Protein AF-A0A0N4YZG0-F1 (afdb_monomer)

Mean predicted aligned error: 9.72 Å

InterPro domains:
  IPR000668 Peptidase C1A, papain C-terminal [PF00112] (43-121)
  IPR038765 Papain-like cysteine peptidase superfamily [SSF54001] (41-121)

Organism: Nippostrongylus brasiliensis (NCBI:txid27835)

Secondary structure (DSSP, 8-state):
-EEESS-EEEE-STTS--EEEE--HHHHHHHH-SSPPPHHHHHHHHHHHHHHH-SEEEEEEEEHHHHT--SS-B--SS-TTGGGGEEEEEEEEEEEEEE-TTS-EEEEEE-SS-TTSSB--S-TTS--EEEE------------

Foldseek 3Di:
DAFELAWDWDQPDPVSPDTDTHGTPLRVCQVPDPHRDDPVRVVVVVQVCCVPPNKHKYKDFDFPVNQVAAEDEDDDPPPPPRVVRRPDMDMWTWGAWDADPVRQIWTKTFDDPACNGHPNDPPPPDRHIHIYRDDSPPVPPPPD

Solvent-accessible surface area (backbone atoms only — not comparable to full-atom values): 8579 Å² total; per-residue (Å²): 118,76,46,41,79,56,62,44,80,41,61,74,41,99,83,55,79,48,64,44,78,45,62,16,71,65,52,46,49,36,71,72,39,97,71,56,74,50,71,64,56,53,50,50,52,53,52,48,47,38,72,75,73,40,71,39,42,34,35,44,76,37,33,66,70,57,77,71,48,50,65,71,73,44,65,79,74,66,70,71,70,47,81,80,44,47,74,49,77,46,75,33,42,35,67,50,67,54,64,47,97,88,66,49,62,33,37,32,28,41,50,86,79,46,52,90,36,34,40,46,61,97,54,97,84,48,72,5,32,39,42,37,39,72,74,77,69,74,70,76,81,78,76,124

Radius of gyration: 16.19 Å; Cα contacts (8 Å, |Δi|>4): 225; chains: 1; bounding box: 34×52×43 Å

Nearest PDB structures (foldseek):
  3bpf-assembly1_A  TM=7.260E-01  e=2.723E-06  Plasmodium falciparum
  6ycf-assembly1_A  TM=8.389E-01  e=1.649E-04  Ananas comosus
  5ef4-assembly1_A  TM=7.277E-01  e=2.390E-03  Ambrosia artemisiifolia
  6wvz-assembly1_M  TM=2.719E-01  e=7.739E+00  Homo sapiens

pLDDT: mean 72.98, std 16.75, range [24.91, 92.0]

Sequence (144 aa):
MAYSMYPRSMSVSSDGTVRAQVPTIIGHLNKTASTPMDLTQIRNVIKKELSLFGPTTMAFPVSEEFLHYSSGVFRPYPQDNFEKRIVYWHVVRLIGWGQSEDGSHYWTAINSFGEHWGDSGEHQNCLGYLLVILFLTQKRAELK

Structure (mmCIF, N/CA/C/O backbone):
data_AF-A0A0N4YZG0-F1
#
_entry.id   AF-A0A0N4YZG0-F1
#
loop_
_atom_site.group_PDB
_atom_site.id
_atom_site.type_symbol
_atom_site.label_atom_id
_atom_site.label_alt_id
_atom_site.label_comp_id
_atom_site.label_asym_id
_atom_site.label_entity_id
_atom_site.label_seq_id
_atom_site.pdbx_PDB_ins_code
_atom_site.Cartn_x
_atom_site.Cartn_y
_atom_site.Cartn_z
_atom_site.occupancy
_atom_site.B_iso_or_equiv
_atom_site.auth_seq_id
_atom_site.auth_comp_id
_atom_site.auth_asym_id
_atom_site.auth_atom_id
_atom_site.pdbx_PDB_model_num
ATOM 1 N N . MET A 1 1 ? -16.724 0.148 -3.751 1.00 51.25 1 MET A N 1
ATOM 2 C CA . MET A 1 1 ? -16.021 1.360 -4.251 1.00 51.25 1 MET A CA 1
ATOM 3 C C . MET A 1 1 ? -14.542 1.033 -4.445 1.00 51.25 1 MET A C 1
ATOM 5 O O . MET A 1 1 ? -14.088 0.075 -3.841 1.00 51.25 1 MET A O 1
ATOM 9 N N . ALA A 1 2 ? -13.792 1.761 -5.279 1.00 55.06 2 ALA A N 1
ATOM 10 C CA . ALA A 1 2 ? -12.344 1.552 -5.412 1.00 55.06 2 ALA A CA 1
ATOM 11 C C . ALA A 1 2 ? -11.585 2.602 -4.590 1.00 55.06 2 ALA A C 1
ATOM 13 O O . ALA A 1 2 ? -11.727 3.802 -4.830 1.00 55.06 2 ALA A O 1
ATOM 14 N N . TYR A 1 3 ? -10.782 2.158 -3.625 1.00 66.25 3 TYR A N 1
ATOM 15 C CA . TYR A 1 3 ? -9.966 3.043 -2.800 1.00 66.25 3 TYR A CA 1
ATOM 16 C C . TYR A 1 3 ? -8.574 3.165 -3.415 1.00 66.25 3 TYR A C 1
ATOM 18 O O . TYR A 1 3 ? -7.804 2.211 -3.437 1.00 66.25 3 TYR A O 1
ATOM 26 N N . SER A 1 4 ? -8.230 4.353 -3.909 1.00 61.69 4 SER A N 1
ATOM 27 C CA . SER A 1 4 ? -6.823 4.700 -4.127 1.00 61.69 4 SER A CA 1
ATOM 28 C C . SER A 1 4 ? -6.264 5.208 -2.808 1.00 61.69 4 SER A C 1
ATOM 30 O O . SER A 1 4 ? -6.904 6.039 -2.167 1.00 61.69 4 SER A O 1
ATOM 32 N N . MET A 1 5 ? -5.104 4.722 -2.377 1.00 63.25 5 MET A N 1
ATOM 33 C CA . MET A 1 5 ? -4.491 5.202 -1.127 1.00 63.25 5 MET A CA 1
ATOM 34 C C . MET A 1 5 ? -3.605 6.422 -1.319 1.00 63.25 5 MET A C 1
ATOM 36 O O . MET A 1 5 ? -3.428 7.201 -0.389 1.00 63.25 5 MET A O 1
ATOM 40 N N . TYR A 1 6 ? -3.122 6.624 -2.541 1.00 62.06 6 TYR A N 1
ATOM 41 C CA . TYR A 1 6 ? -2.316 7.774 -2.916 1.00 62.06 6 TYR A CA 1
ATOM 42 C C . TYR A 1 6 ? -2.988 8.523 -4.080 1.00 62.06 6 TYR A C 1
ATOM 44 O O . TYR A 1 6 ? -3.676 7.893 -4.899 1.00 62.06 6 TYR A O 1
ATOM 52 N N . PRO A 1 7 ? -2.851 9.859 -4.152 1.00 61.56 7 PRO A N 1
ATOM 53 C CA . PRO A 1 7 ? -3.296 10.623 -5.310 1.00 61.56 7 PRO A CA 1
ATOM 54 C C . PRO A 1 7 ? -2.516 10.191 -6.557 1.00 61.56 7 PRO A C 1
ATOM 56 O O . PRO A 1 7 ? -1.335 9.851 -6.480 1.00 61.56 7 PRO A O 1
ATOM 59 N N . ARG A 1 8 ? -3.189 10.170 -7.710 1.00 63.81 8 ARG A N 1
ATOM 60 C CA . ARG A 1 8 ? -2.587 9.759 -8.985 1.00 63.81 8 ARG A CA 1
ATOM 61 C C . ARG A 1 8 ? -2.307 10.974 -9.852 1.00 63.81 8 ARG A C 1
ATOM 63 O O . ARG A 1 8 ? -3.194 11.788 -10.069 1.00 63.81 8 ARG A O 1
ATOM 70 N N . SER A 1 9 ? -1.105 11.052 -10.412 1.00 67.00 9 SER A N 1
ATOM 71 C CA . SER A 1 9 ? -0.778 12.042 -11.440 1.00 67.00 9 SER A CA 1
ATOM 72 C C . SER A 1 9 ? -1.239 11.538 -12.807 1.00 67.00 9 SER A C 1
ATOM 74 O O . SER A 1 9 ? -0.671 10.580 -13.337 1.00 67.00 9 SER A O 1
ATOM 76 N N . MET A 1 10 ? -2.270 12.164 -13.373 1.00 59.91 10 MET A N 1
ATOM 77 C CA . MET A 1 10 ? -2.801 11.833 -14.698 1.00 59.91 10 MET A CA 1
ATOM 78 C C . MET A 1 10 ? -2.515 12.959 -15.685 1.00 59.91 10 MET A C 1
ATOM 80 O O . MET A 1 10 ? -2.719 14.128 -15.364 1.00 59.91 10 MET A O 1
ATOM 84 N N . SER A 1 11 ? -2.062 12.609 -16.888 1.00 70.44 11 SER A N 1
ATOM 85 C CA . SER A 1 11 ? -1.951 13.568 -17.987 1.00 70.44 11 SER A CA 1
ATOM 86 C C . SER A 1 11 ? -3.346 14.019 -18.423 1.00 70.44 11 SER A C 1
ATOM 88 O O . SER A 1 11 ? -4.217 13.189 -18.670 1.00 70.44 11 SER A O 1
ATOM 90 N N . VAL A 1 12 ? -3.561 15.332 -18.472 1.00 71.69 12 VAL A N 1
ATOM 91 C CA . VAL A 1 12 ? -4.840 15.971 -18.832 1.00 71.69 12 VAL A CA 1
ATOM 92 C C . VAL A 1 12 ? -4.804 16.504 -20.260 1.00 71.69 12 VAL A C 1
ATOM 94 O O . VAL A 1 12 ? -5.840 16.617 -20.907 1.00 71.69 12 VAL A O 1
ATOM 97 N N . SER A 1 13 ? -3.614 16.817 -20.764 1.00 71.81 13 SER A N 1
ATOM 98 C CA . SER A 1 13 ? -3.415 17.273 -22.131 1.00 71.81 13 SER A CA 1
ATOM 99 C C . SER A 1 13 ? -3.096 16.104 -23.068 1.00 71.81 13 SER A C 1
ATOM 101 O O . SER A 1 13 ? -2.480 15.111 -22.674 1.00 71.81 13 SER A O 1
ATOM 103 N N . SER A 1 14 ? -3.516 16.226 -24.329 1.00 70.00 14 SER A N 1
ATOM 104 C CA . SER A 1 14 ? -3.313 15.213 -25.376 1.00 70.00 14 SER A CA 1
ATOM 105 C C . SER A 1 14 ? -1.839 14.962 -25.715 1.00 70.00 14 SER A C 1
ATOM 107 O O . SER A 1 14 ? -1.505 13.911 -26.248 1.00 70.00 14 SER A O 1
ATOM 109 N N . ASP A 1 15 ? -0.962 15.914 -25.400 1.00 77.12 15 ASP A N 1
ATOM 110 C CA . ASP A 1 15 ? 0.497 15.840 -25.546 1.00 77.12 15 ASP A CA 1
ATOM 111 C C . ASP A 1 15 ? 1.205 15.285 -24.290 1.00 77.12 15 ASP A C 1
ATOM 113 O O . ASP A 1 15 ? 2.424 15.130 -24.277 1.00 77.12 15 ASP A O 1
ATOM 117 N N . GLY A 1 16 ? 0.464 14.986 -23.216 1.00 65.69 16 GLY A N 1
ATOM 118 C CA . GLY A 1 16 ? 0.996 14.389 -21.991 1.00 65.69 16 GLY A CA 1
ATOM 119 C C . GLY A 1 16 ? 1.739 15.344 -21.048 1.00 65.69 16 GLY A C 1
ATOM 120 O O . GLY A 1 16 ? 2.138 14.907 -19.964 1.00 65.69 16 GLY A O 1
ATOM 121 N N . THR A 1 17 ? 1.908 16.616 -21.424 1.00 69.81 17 THR A N 1
ATOM 122 C CA . THR A 1 17 ? 2.751 17.599 -20.718 1.00 69.81 17 THR A CA 1
ATOM 123 C C . THR A 1 17 ? 2.104 18.146 -19.446 1.00 69.81 17 THR A C 1
ATOM 125 O O . THR A 1 17 ? 2.778 18.324 -18.430 1.00 69.81 17 THR A O 1
ATOM 128 N N . VAL A 1 18 ? 0.788 18.359 -19.457 1.00 66.38 18 VAL A N 1
ATOM 129 C CA . VAL A 1 18 ? 0.033 18.836 -18.298 1.00 66.38 18 VAL A CA 1
ATOM 130 C C . VAL A 1 18 ? -0.445 17.637 -17.497 1.00 66.38 18 VAL A C 1
ATOM 132 O O . VAL A 1 18 ? -1.260 16.847 -17.974 1.00 66.38 18 VAL A O 1
ATOM 135 N N . ARG A 1 19 ? 0.029 17.509 -16.254 1.00 67.50 19 ARG A N 1
ATOM 136 C CA . ARG A 1 19 ? -0.391 16.447 -15.332 1.00 67.50 19 ARG A CA 1
ATOM 137 C C . ARG A 1 19 ? -1.168 17.038 -14.161 1.00 67.50 19 ARG A C 1
ATOM 139 O O . ARG A 1 19 ? -0.677 17.939 -13.487 1.00 67.50 19 ARG A O 1
ATOM 146 N N . ALA A 1 20 ? -2.362 16.517 -13.902 1.00 65.62 20 ALA A N 1
ATOM 147 C CA . ALA A 1 20 ? -3.161 16.874 -12.737 1.00 65.62 20 ALA A CA 1
ATOM 148 C C . ALA A 1 20 ? -3.101 15.775 -11.678 1.00 65.62 20 ALA A C 1
ATOM 150 O O . ALA A 1 20 ? -3.073 14.581 -11.981 1.00 65.62 20 ALA A O 1
ATOM 151 N N . GLN A 1 21 ? -3.124 16.201 -10.418 1.00 64.69 21 GLN A N 1
ATOM 152 C CA . GLN A 1 21 ? -3.278 15.304 -9.283 1.00 64.69 21 GLN A CA 1
ATOM 153 C C . GLN A 1 21 ? -4.753 14.944 -9.131 1.00 64.69 21 GLN A C 1
ATOM 155 O O . GLN A 1 21 ? -5.578 15.787 -8.783 1.00 64.69 21 GLN A O 1
ATOM 160 N N . VAL A 1 22 ? -5.078 13.682 -9.380 1.00 58.28 22 VAL A N 1
ATOM 161 C CA . VAL A 1 22 ? -6.385 13.102 -9.100 1.00 58.28 22 VAL A CA 1
ATOM 162 C C . VAL A 1 22 ? -6.377 12.640 -7.641 1.00 58.28 22 VAL A C 1
ATOM 164 O O . VAL A 1 22 ? -5.668 11.680 -7.314 1.00 58.28 22 VAL A O 1
ATOM 167 N N . PRO A 1 23 ? -7.110 13.324 -6.742 1.00 59.19 23 PRO A N 1
ATOM 168 C CA . PRO A 1 23 ? -7.124 12.977 -5.331 1.00 59.19 23 PRO A CA 1
ATOM 169 C C . PRO A 1 23 ? -7.799 11.622 -5.113 1.00 59.19 23 PRO A C 1
ATOM 171 O O . PRO A 1 23 ? -8.663 11.192 -5.877 1.00 59.19 23 PRO A O 1
ATOM 174 N N . THR A 1 24 ? -7.425 10.950 -4.028 1.00 73.94 24 THR A N 1
ATOM 175 C CA . THR A 1 24 ? -8.177 9.793 -3.534 1.00 73.94 24 THR A CA 1
ATOM 176 C C . THR A 1 24 ? -9.551 10.246 -3.036 1.00 73.94 24 THR A C 1
ATOM 178 O O . THR A 1 24 ? -9.721 11.423 -2.729 1.00 73.94 24 THR A O 1
ATOM 181 N N . ILE A 1 25 ? -10.532 9.342 -2.903 1.00 73.12 25 ILE A N 1
ATOM 182 C CA . ILE A 1 25 ? -11.841 9.690 -2.305 1.00 73.12 25 ILE A CA 1
ATOM 183 C C . ILE A 1 25 ? -11.626 10.354 -0.938 1.00 73.12 25 ILE A C 1
ATOM 185 O O . ILE A 1 25 ? -12.151 11.428 -0.673 1.00 73.12 25 ILE A O 1
ATOM 189 N N . ILE A 1 26 ? -10.762 9.762 -0.113 1.00 76.19 26 ILE A N 1
ATOM 190 C CA . ILE A 1 26 ? -10.374 10.308 1.189 1.00 76.19 26 ILE A CA 1
ATOM 191 C C . ILE A 1 26 ? -9.662 11.661 1.055 1.00 76.19 26 ILE A C 1
ATOM 193 O O . ILE A 1 26 ? -9.951 12.577 1.814 1.00 76.19 26 ILE A O 1
ATOM 197 N N . GLY A 1 27 ? -8.762 11.819 0.085 1.00 74.69 27 GLY A N 1
ATOM 198 C CA . GLY A 1 27 ? -8.048 13.070 -0.161 1.00 74.69 27 GLY A CA 1
ATOM 199 C C . GLY A 1 27 ? -8.973 14.194 -0.623 1.00 74.69 27 GLY A C 1
ATOM 200 O O . GLY A 1 27 ? -8.805 15.336 -0.207 1.00 74.69 27 GLY A O 1
ATOM 201 N N . HIS A 1 28 ? -9.978 13.874 -1.438 1.00 76.50 28 HIS A N 1
ATOM 202 C CA . HIS A 1 28 ? -11.020 14.814 -1.830 1.00 76.50 28 HIS A CA 1
ATOM 203 C C . HIS A 1 28 ? -11.861 15.218 -0.618 1.00 76.50 28 HIS A C 1
ATOM 205 O O . HIS A 1 28 ? -11.967 16.410 -0.342 1.00 76.50 28 HIS A O 1
ATOM 211 N N . LEU A 1 29 ? -12.357 14.240 0.152 1.00 78.56 29 LEU A N 1
ATOM 212 C CA . LEU A 1 29 ? -13.136 14.483 1.369 1.00 78.56 29 LEU A CA 1
ATOM 213 C C . LEU A 1 29 ? -12.363 15.342 2.376 1.00 78.56 29 LEU A C 1
ATOM 215 O O . LEU A 1 29 ? -12.905 16.318 2.882 1.00 78.56 29 LEU A O 1
ATOM 219 N N . ASN A 1 30 ? -11.085 15.042 2.610 1.00 82.12 30 ASN A N 1
ATOM 220 C CA . ASN A 1 30 ? -10.236 15.823 3.509 1.00 82.12 30 ASN A CA 1
ATOM 221 C C . ASN A 1 30 ? -9.976 17.244 2.998 1.00 82.12 30 ASN A C 1
ATOM 223 O O . ASN A 1 30 ? -9.843 18.151 3.811 1.00 82.12 30 ASN A O 1
ATOM 227 N N . LYS A 1 31 ? -9.905 17.457 1.677 1.00 81.62 31 LYS A N 1
ATOM 228 C CA . LYS A 1 31 ? -9.713 18.792 1.091 1.00 81.62 31 LYS A CA 1
ATOM 229 C C . LYS A 1 31 ? -10.965 19.664 1.215 1.00 81.62 31 LYS A C 1
ATOM 231 O O . LYS A 1 31 ? -10.842 20.879 1.330 1.00 81.62 31 LYS A O 1
ATOM 236 N N . THR A 1 32 ? -12.150 19.062 1.142 1.00 82.94 32 THR A N 1
ATOM 237 C CA . THR A 1 32 ? -13.433 19.781 1.176 1.00 82.94 32 THR A CA 1
ATOM 238 C C . THR A 1 32 ? -14.050 19.869 2.573 1.00 82.94 32 THR A C 1
ATOM 240 O O . THR A 1 32 ? -14.982 20.642 2.770 1.00 82.94 32 THR A O 1
ATOM 243 N N . ALA A 1 33 ? -13.576 19.074 3.535 1.00 82.75 33 ALA A N 1
ATOM 244 C CA . ALA A 1 33 ? -14.089 19.065 4.900 1.00 82.75 33 ALA A CA 1
ATOM 245 C C . ALA A 1 33 ? -13.534 20.230 5.734 1.00 82.75 33 ALA A C 1
ATOM 247 O O . ALA A 1 33 ? -12.358 20.573 5.645 1.00 82.75 33 ALA A O 1
ATOM 248 N N . SER A 1 34 ? -14.371 20.788 6.614 1.00 84.50 34 SER A N 1
ATOM 249 C CA . SER A 1 34 ? -13.949 21.762 7.633 1.00 84.50 34 SER A CA 1
ATOM 250 C C . SER A 1 34 ? -12.971 21.153 8.643 1.00 84.50 34 SER A C 1
ATOM 252 O O . SER A 1 34 ? -12.076 21.832 9.139 1.00 84.50 34 SER A O 1
ATOM 254 N N . THR A 1 35 ? -13.129 19.857 8.918 1.00 85.88 35 THR A N 1
ATOM 255 C CA . THR A 1 35 ? -12.258 19.046 9.772 1.00 85.88 35 THR A CA 1
ATOM 256 C C . THR A 1 35 ? -11.774 17.820 8.987 1.00 85.88 35 THR A C 1
ATOM 258 O O . THR A 1 35 ? -12.551 16.876 8.810 1.00 85.88 35 THR A O 1
ATOM 261 N N . PRO A 1 36 ? -10.522 17.816 8.493 1.00 84.44 36 PRO A N 1
ATOM 262 C CA . PRO A 1 36 ? -9.944 16.664 7.803 1.00 84.44 36 PRO A CA 1
ATOM 263 C C . PRO A 1 36 ? -9.862 15.432 8.710 1.00 84.44 36 PRO A C 1
ATOM 265 O O . PRO A 1 36 ? -9.574 15.551 9.900 1.00 84.44 36 PRO A O 1
ATOM 268 N N . MET A 1 37 ? -10.073 14.244 8.139 1.00 80.50 37 MET A N 1
ATOM 269 C CA . MET A 1 37 ? -9.927 12.984 8.862 1.00 80.50 37 MET A CA 1
ATOM 270 C C . MET A 1 37 ? -8.459 12.668 9.139 1.00 80.50 37 MET A C 1
ATOM 272 O O . MET A 1 37 ? -7.612 12.789 8.246 1.00 80.50 37 MET A O 1
ATOM 276 N N . ASP A 1 38 ? -8.181 12.182 10.346 1.00 83.50 38 ASP A N 1
ATOM 277 C CA . ASP A 1 38 ? -6.878 11.629 10.702 1.00 83.50 38 ASP A CA 1
ATOM 278 C C . ASP A 1 38 ? -6.683 10.199 10.152 1.00 83.50 38 ASP A C 1
ATOM 280 O O . ASP A 1 38 ? -7.599 9.552 9.634 1.00 83.50 38 ASP A 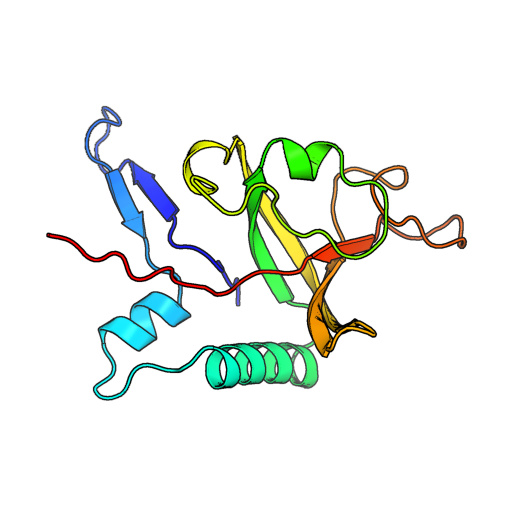O 1
ATOM 284 N N . LEU A 1 39 ? -5.462 9.671 10.274 1.00 78.06 39 LEU A N 1
ATOM 285 C CA . LEU A 1 39 ? -5.126 8.338 9.760 1.00 78.06 39 LEU A CA 1
ATOM 286 C C . LEU A 1 39 ? -5.899 7.210 10.449 1.00 78.06 39 LEU A C 1
ATOM 288 O O . LEU A 1 39 ? -6.147 6.169 9.840 1.00 78.06 39 LEU A O 1
ATOM 292 N N . THR A 1 40 ? -6.269 7.393 11.712 1.00 82.75 40 THR A N 1
ATOM 293 C CA . THR A 1 40 ? -7.017 6.410 12.496 1.00 82.75 40 THR A CA 1
ATOM 294 C C . THR A 1 40 ? -8.471 6.361 12.042 1.00 82.75 40 THR A C 1
ATOM 296 O O . THR A 1 40 ? -9.009 5.277 11.825 1.00 82.75 40 THR A O 1
ATOM 299 N N . GLN A 1 41 ? -9.084 7.518 11.815 1.00 84.88 41 GLN A N 1
ATOM 300 C CA . GLN A 1 41 ? -10.424 7.671 11.267 1.00 84.88 41 GLN A CA 1
ATOM 301 C C . GLN A 1 41 ? -10.501 7.094 9.855 1.00 84.88 41 GLN A C 1
ATOM 303 O O . GLN A 1 41 ? -11.369 6.265 9.589 1.00 84.88 41 GLN A O 1
ATOM 308 N N . ILE A 1 42 ? -9.546 7.431 8.981 1.00 83.50 42 ILE A N 1
ATOM 309 C CA . ILE A 1 42 ? -9.467 6.876 7.620 1.00 83.50 42 ILE A CA 1
ATOM 310 C C . ILE A 1 42 ? -9.366 5.350 7.667 1.00 83.50 42 ILE A C 1
ATOM 312 O O . ILE A 1 42 ? -10.109 4.646 6.980 1.00 83.50 42 ILE A O 1
ATOM 316 N N . ARG A 1 43 ? -8.479 4.819 8.516 1.00 84.06 43 ARG A N 1
ATOM 317 C CA . ARG A 1 43 ? -8.328 3.374 8.698 1.00 84.06 43 ARG A CA 1
ATOM 318 C C . ARG A 1 43 ? -9.640 2.739 9.156 1.00 84.06 43 ARG A C 1
ATOM 320 O O . ARG A 1 43 ? -10.031 1.714 8.610 1.00 84.06 43 ARG A O 1
ATOM 327 N N . ASN A 1 44 ? -10.331 3.343 10.118 1.00 86.62 44 ASN A N 1
ATOM 328 C CA . ASN A 1 44 ? -11.600 2.831 10.632 1.00 86.62 44 ASN A CA 1
ATOM 329 C C . ASN A 1 44 ? -12.707 2.837 9.573 1.00 86.62 44 ASN A C 1
ATOM 331 O O . ASN A 1 44 ? -13.494 1.894 9.532 1.00 86.62 44 ASN A O 1
ATOM 335 N N . VAL A 1 45 ? -12.741 3.835 8.686 1.00 86.75 45 VAL A N 1
ATOM 336 C CA . VAL A 1 45 ? -13.670 3.858 7.545 1.00 86.75 45 VAL A CA 1
ATOM 337 C C . VAL A 1 45 ? -13.422 2.666 6.620 1.00 86.75 45 VAL A C 1
ATOM 339 O O . VAL A 1 45 ? -14.365 1.951 6.292 1.00 86.75 45 VAL A O 1
ATOM 342 N N . ILE A 1 46 ? -12.165 2.394 6.256 1.00 85.38 46 ILE A N 1
ATOM 343 C CA . ILE A 1 46 ? -11.821 1.268 5.370 1.00 85.38 46 ILE A CA 1
ATOM 344 C C . ILE A 1 46 ? -12.107 -0.080 6.051 1.00 85.38 46 ILE A C 1
ATOM 346 O O . ILE A 1 46 ? -12.671 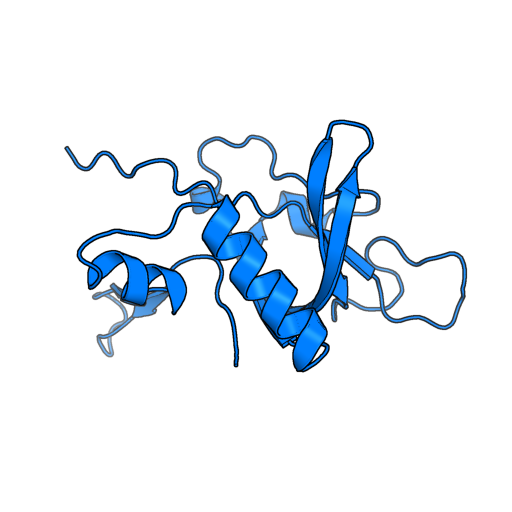-0.978 5.430 1.00 85.38 46 ILE A O 1
ATOM 350 N N . LYS A 1 47 ? -11.779 -0.222 7.344 1.00 87.94 47 LYS A N 1
ATOM 351 C CA . LYS A 1 47 ? -12.123 -1.421 8.130 1.00 87.94 47 LYS A CA 1
ATOM 352 C C . LYS A 1 47 ? -13.632 -1.662 8.147 1.00 87.94 47 LYS A C 1
ATOM 354 O O . LYS A 1 47 ? -14.075 -2.784 7.940 1.00 87.94 47 LYS A O 1
ATOM 359 N N . LYS A 1 48 ? -14.420 -0.603 8.359 1.00 89.19 48 LYS A N 1
ATOM 360 C CA . LYS A 1 48 ? -15.883 -0.677 8.380 1.00 89.19 48 LYS A CA 1
ATOM 361 C C . LYS A 1 48 ? -16.454 -1.077 7.019 1.00 89.19 48 LYS A C 1
ATOM 363 O O . LYS A 1 48 ? -17.356 -1.905 6.985 1.00 89.19 48 LYS A O 1
ATOM 368 N N . GLU A 1 49 ? -15.919 -0.540 5.923 1.00 88.06 49 GLU A N 1
ATOM 369 C CA . GLU A 1 49 ? -16.303 -0.951 4.565 1.00 88.06 49 GLU A CA 1
ATOM 370 C C . GLU A 1 49 ? -16.075 -2.454 4.365 1.00 88.06 49 GLU A C 1
ATOM 372 O O . GLU A 1 49 ? -16.995 -3.169 3.976 1.00 88.06 49 GLU A O 1
ATOM 377 N N . LEU A 1 50 ? -14.880 -2.947 4.702 1.00 89.00 50 LEU A N 1
ATOM 378 C CA . LEU A 1 50 ? -14.554 -4.369 4.592 1.00 89.00 50 LEU A CA 1
ATOM 379 C C . LEU A 1 50 ? -15.457 -5.246 5.473 1.00 89.00 50 LEU A C 1
ATOM 381 O O . LEU A 1 50 ? -15.900 -6.300 5.027 1.00 89.00 50 LEU A O 1
ATOM 385 N N . SER A 1 51 ? -15.756 -4.817 6.705 1.00 89.62 51 SER A N 1
ATOM 386 C CA . SER A 1 51 ? -16.659 -5.542 7.611 1.00 89.62 51 SER A CA 1
ATOM 387 C C . SER A 1 51 ? -18.094 -5.626 7.095 1.00 89.62 51 SER A C 1
ATOM 389 O O . SER A 1 51 ? -18.755 -6.634 7.323 1.00 89.62 51 SER A O 1
ATOM 391 N N . LEU A 1 52 ? -18.599 -4.559 6.472 1.00 91.56 52 LEU A N 1
ATOM 392 C CA . LEU A 1 52 ? -20.009 -4.458 6.084 1.00 91.56 52 LEU A CA 1
ATOM 393 C C . LEU A 1 52 ? -20.279 -4.984 4.675 1.00 91.56 52 LEU A C 1
ATOM 395 O O . LEU A 1 52 ? -21.332 -5.569 4.438 1.00 91.56 52 LEU A O 1
ATOM 399 N N . PHE A 1 53 ? -19.347 -4.769 3.748 1.00 92.00 53 PHE A N 1
ATOM 400 C CA . PHE A 1 53 ? -19.543 -5.037 2.321 1.00 92.00 53 PHE A CA 1
ATOM 401 C C . PHE A 1 53 ? -18.579 -6.088 1.763 1.00 92.00 53 PHE A C 1
ATOM 403 O O . PHE A 1 53 ? -18.719 -6.497 0.611 1.00 92.00 53 PHE A O 1
ATOM 410 N N . GLY A 1 54 ? -17.634 -6.567 2.576 1.00 89.81 54 GLY A N 1
ATOM 411 C CA . GLY A 1 54 ? -16.673 -7.591 2.188 1.00 89.81 54 GLY A CA 1
ATOM 412 C C . GLY A 1 54 ? -15.476 -7.041 1.401 1.00 89.81 54 GLY A C 1
ATOM 413 O O . GLY A 1 54 ? -15.186 -5.842 1.450 1.00 89.81 54 GLY A O 1
ATOM 414 N N . PRO A 1 55 ? -14.737 -7.920 0.694 1.00 89.12 55 PRO A N 1
ATOM 415 C CA . PRO A 1 55 ? -13.532 -7.546 -0.035 1.00 89.12 55 PRO A CA 1
ATOM 416 C C . PRO A 1 55 ? -13.741 -6.382 -1.004 1.00 89.12 55 PRO A C 1
ATOM 418 O O . PRO A 1 55 ? -14.687 -6.374 -1.791 1.00 89.12 55 PRO A O 1
ATOM 421 N N . THR A 1 56 ? -12.812 -5.428 -1.000 1.00 87.19 56 THR A N 1
ATOM 422 C CA . THR A 1 56 ? -12.906 -4.208 -1.812 1.00 87.19 56 THR A CA 1
ATOM 423 C C . THR A 1 56 ? -11.678 -4.010 -2.694 1.00 87.19 56 THR A C 1
ATOM 425 O O . THR A 1 56 ? -10.651 -4.666 -2.534 1.00 87.19 56 THR A O 1
ATOM 428 N N . THR A 1 57 ? -11.782 -3.118 -3.674 1.00 84.44 57 THR A N 1
ATOM 429 C CA . THR A 1 57 ? -10.680 -2.830 -4.601 1.00 84.44 57 THR A CA 1
ATOM 430 C C . THR A 1 57 ? -9.769 -1.759 -4.020 1.00 84.44 57 THR A C 1
ATOM 432 O O . THR A 1 57 ? -10.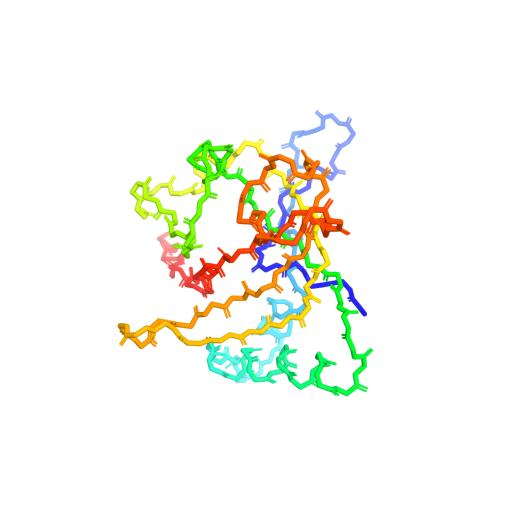245 -0.701 -3.599 1.00 84.44 57 THR A O 1
ATOM 435 N N . MET A 1 58 ? -8.460 -2.005 -4.047 1.00 82.62 58 MET A N 1
ATOM 436 C CA . MET A 1 58 ? -7.453 -1.091 -3.524 1.00 82.62 58 MET A CA 1
ATOM 437 C C . MET A 1 58 ? -6.348 -0.844 -4.550 1.00 82.62 58 MET A C 1
ATOM 439 O O . MET A 1 58 ? -5.754 -1.790 -5.057 1.00 82.62 58 MET A O 1
ATOM 443 N N . ALA A 1 59 ? -6.057 0.426 -4.833 1.00 82.62 59 ALA A N 1
ATOM 444 C CA . ALA A 1 59 ? -4.952 0.837 -5.693 1.00 82.62 59 ALA A CA 1
ATOM 445 C C . ALA A 1 59 ? -3.798 1.419 -4.866 1.00 82.62 59 ALA A C 1
ATOM 447 O O . ALA A 1 59 ? -4.017 2.267 -3.990 1.00 82.62 59 ALA A O 1
ATOM 448 N N . PHE A 1 60 ? -2.572 0.992 -5.167 1.00 80.38 60 PHE A N 1
ATOM 449 C CA . PHE A 1 60 ? -1.361 1.449 -4.490 1.00 80.38 60 PHE A CA 1
ATOM 450 C C . PHE A 1 60 ? -0.166 1.567 -5.447 1.00 80.38 60 PHE A C 1
ATOM 452 O O . PHE A 1 60 ? -0.132 0.897 -6.482 1.00 80.38 60 PHE A O 1
ATOM 459 N N . PRO A 1 61 ? 0.804 2.438 -5.131 1.00 83.00 61 PRO A N 1
ATOM 460 C CA . PRO A 1 61 ? 2.037 2.539 -5.891 1.00 83.00 61 PRO A CA 1
ATOM 461 C C . PRO A 1 61 ? 2.966 1.360 -5.586 1.00 83.00 61 PRO A C 1
ATOM 463 O O . PRO A 1 61 ? 3.263 1.076 -4.426 1.00 83.00 61 PRO A O 1
ATOM 466 N N . VAL A 1 62 ? 3.446 0.704 -6.637 1.00 84.75 62 VAL A N 1
ATOM 467 C CA . VAL A 1 62 ? 4.448 -0.361 -6.571 1.00 84.75 62 VAL A CA 1
ATOM 468 C C . VAL A 1 62 ? 5.828 0.257 -6.736 1.00 84.75 62 VAL A C 1
ATOM 470 O O . VAL A 1 62 ? 6.101 0.897 -7.752 1.00 84.75 62 VAL A O 1
ATOM 473 N N . SER A 1 63 ? 6.690 0.068 -5.740 1.00 87.50 63 SER A N 1
ATOM 474 C CA . SER A 1 63 ? 8.105 0.429 -5.816 1.00 87.50 63 SER A CA 1
ATOM 475 C C . SER A 1 63 ? 8.975 -0.748 -6.258 1.00 87.50 63 SER A C 1
ATOM 477 O O . SER A 1 63 ? 8.526 -1.893 -6.286 1.00 87.50 63 SER A O 1
ATOM 479 N N . GLU A 1 64 ? 10.227 -0.480 -6.619 1.00 87.88 64 GLU A N 1
ATOM 480 C CA . GLU A 1 64 ? 11.172 -1.525 -7.029 1.00 87.88 64 GLU A CA 1
ATOM 481 C C . GLU A 1 64 ? 11.392 -2.563 -5.919 1.00 87.88 64 GLU A C 1
ATOM 483 O O . GLU A 1 64 ? 11.362 -3.769 -6.169 1.00 87.88 64 GLU A O 1
ATOM 488 N N . GLU A 1 65 ? 11.511 -2.120 -4.667 1.00 85.56 65 GLU A N 1
ATOM 489 C CA . GLU A 1 65 ? 11.642 -3.016 -3.517 1.00 85.56 65 GLU A CA 1
ATOM 490 C C . GLU A 1 65 ? 10.400 -3.900 -3.299 1.00 85.56 65 GLU A C 1
ATOM 492 O O . GLU A 1 65 ? 10.512 -5.009 -2.782 1.00 85.56 65 GLU A O 1
ATOM 497 N N . PHE A 1 66 ? 9.218 -3.454 -3.735 1.00 85.69 66 PHE A N 1
ATOM 498 C CA . PHE A 1 66 ? 7.990 -4.239 -3.637 1.00 85.69 66 PHE A CA 1
ATOM 499 C C . PHE A 1 66 ? 7.984 -5.428 -4.599 1.00 85.69 66 PHE A C 1
ATOM 501 O O . PHE A 1 66 ? 7.458 -6.483 -4.261 1.00 85.69 66 PHE A O 1
ATOM 508 N N . LEU A 1 67 ? 8.586 -5.295 -5.784 1.00 85.25 67 LEU A N 1
ATOM 509 C CA . LEU A 1 67 ? 8.661 -6.395 -6.755 1.00 85.25 67 LEU A CA 1
ATOM 510 C C . LEU A 1 67 ? 9.431 -7.603 -6.206 1.00 85.25 67 LEU A C 1
ATOM 512 O O . LEU A 1 67 ? 9.142 -8.736 -6.583 1.00 85.25 67 LEU A O 1
ATOM 516 N N . HIS A 1 68 ? 10.358 -7.345 -5.284 1.00 85.31 68 HIS A N 1
ATOM 517 C CA . HIS A 1 68 ? 11.197 -8.334 -4.616 1.00 85.31 68 HIS A CA 1
ATOM 518 C C . HIS A 1 68 ? 10.606 -8.831 -3.286 1.00 85.31 68 HIS A C 1
ATOM 520 O O . HIS A 1 68 ? 11.275 -9.557 -2.552 1.00 85.31 68 HIS A O 1
ATOM 526 N N . TYR A 1 69 ? 9.375 -8.435 -2.943 1.00 83.25 69 TYR A N 1
ATOM 527 C CA . TYR A 1 69 ? 8.704 -8.915 -1.740 1.00 83.25 69 TYR A CA 1
ATOM 528 C C . TYR A 1 69 ? 8.484 -10.432 -1.803 1.00 83.25 69 TYR A C 1
ATOM 530 O O . TYR A 1 69 ? 7.904 -10.947 -2.758 1.00 83.25 69 TYR A O 1
ATOM 538 N N . SER A 1 70 ? 8.916 -11.126 -0.749 1.00 79.12 70 SER A N 1
ATOM 539 C CA . SER A 1 70 ? 8.739 -12.570 -0.599 1.00 79.12 70 SER A CA 1
ATOM 540 C C . SER A 1 70 ? 7.782 -12.937 0.525 1.00 79.12 70 SER A C 1
ATOM 542 O O . SER A 1 70 ? 6.982 -13.839 0.346 1.00 79.12 70 SER A O 1
ATOM 544 N N . SER A 1 71 ? 7.869 -12.283 1.685 1.00 81.62 71 SER A N 1
ATOM 545 C CA . SER A 1 71 ? 7.149 -12.727 2.879 1.00 81.62 71 SER A CA 1
ATOM 546 C C . SER A 1 71 ? 7.082 -11.663 3.970 1.00 81.62 71 SER A C 1
ATOM 548 O O . SER A 1 71 ? 7.884 -10.724 4.007 1.00 81.62 71 SER A O 1
ATOM 550 N N . GLY A 1 72 ? 6.161 -11.844 4.913 1.00 80.94 72 GLY A N 1
ATOM 551 C CA . GLY A 1 72 ? 5.990 -10.981 6.075 1.00 80.94 72 GLY A CA 1
ATOM 552 C C . GLY A 1 72 ? 5.282 -9.679 5.725 1.00 80.94 72 GLY A C 1
ATOM 553 O O . GLY A 1 72 ? 4.493 -9.604 4.789 1.00 80.94 72 GLY A O 1
ATOM 554 N N . VAL A 1 73 ? 5.542 -8.621 6.491 1.00 82.75 73 VAL A N 1
ATOM 555 C CA . VAL A 1 73 ? 4.843 -7.348 6.292 1.00 82.75 73 VAL A CA 1
ATOM 556 C C . VAL A 1 73 ? 5.697 -6.364 5.509 1.00 82.75 73 VAL A C 1
ATOM 558 O O . VAL A 1 73 ? 6.670 -5.825 6.046 1.00 82.75 73 VAL A O 1
ATOM 561 N N . PHE A 1 74 ? 5.312 -6.100 4.258 1.00 84.00 74 PHE A N 1
ATOM 562 C CA . PHE A 1 74 ? 6.047 -5.177 3.402 1.00 84.00 74 PHE A CA 1
ATOM 563 C C . PHE A 1 74 ? 6.035 -3.762 3.983 1.00 84.00 74 PHE A C 1
ATOM 565 O O . PHE A 1 74 ? 4.971 -3.197 4.250 1.00 84.00 74 PHE A O 1
ATOM 572 N N . ARG A 1 75 ? 7.227 -3.178 4.124 1.00 81.12 75 ARG A N 1
ATOM 573 C CA . ARG A 1 75 ? 7.454 -1.780 4.495 1.00 81.12 75 ARG A CA 1
ATOM 574 C C . ARG A 1 75 ? 8.401 -1.176 3.452 1.00 81.12 75 ARG A C 1
ATOM 576 O O . ARG A 1 75 ? 9.500 -1.707 3.301 1.00 81.12 75 ARG A O 1
ATOM 583 N N . PRO A 1 76 ? 8.024 -0.091 2.752 1.00 80.31 76 PRO A N 1
ATOM 584 C CA . PRO A 1 76 ? 8.938 0.572 1.830 1.00 80.31 76 PRO A CA 1
ATOM 585 C C . PRO A 1 76 ? 10.222 1.008 2.538 1.00 80.31 76 PRO A C 1
ATOM 587 O O . PRO A 1 76 ? 10.164 1.685 3.569 1.00 80.31 76 PRO A O 1
ATOM 590 N N . TYR A 1 77 ? 11.375 0.652 1.973 1.00 79.38 77 TYR A N 1
ATOM 591 C CA . TYR A 1 77 ? 12.678 1.040 2.500 1.00 79.38 77 TYR A CA 1
ATOM 592 C C . TYR A 1 77 ? 13.636 1.406 1.356 1.00 79.38 77 TYR A C 1
ATOM 594 O O . TYR A 1 77 ? 13.717 0.659 0.382 1.00 79.38 77 TYR A O 1
ATOM 602 N N . PRO A 1 78 ? 14.382 2.520 1.465 1.00 82.88 78 PRO A N 1
ATOM 603 C CA . PRO A 1 78 ? 14.303 3.544 2.515 1.00 82.88 78 PRO A CA 1
ATOM 604 C C . PRO A 1 78 ? 13.003 4.361 2.428 1.00 82.88 78 PRO A C 1
ATOM 606 O O . PRO A 1 78 ? 12.491 4.597 1.341 1.00 82.88 78 PRO A O 1
ATOM 609 N N . GLN A 1 79 ? 12.448 4.836 3.546 1.00 76.75 79 GLN A N 1
ATOM 610 C CA . GLN A 1 79 ? 11.176 5.582 3.502 1.00 76.75 79 GLN A CA 1
ATOM 611 C C . GLN A 1 79 ? 11.303 6.932 2.767 1.00 76.75 79 GLN A C 1
ATOM 613 O O . GLN A 1 79 ? 10.339 7.433 2.183 1.00 76.75 79 GLN A O 1
ATOM 618 N N . ASP A 1 80 ? 12.500 7.519 2.759 1.00 79.56 80 ASP A N 1
ATOM 619 C CA . ASP A 1 80 ? 12.762 8.767 2.050 1.00 79.56 80 ASP A CA 1
ATOM 620 C C . ASP A 1 80 ? 12.741 8.582 0.535 1.00 79.56 80 ASP A C 1
ATOM 622 O O . ASP A 1 80 ? 13.168 7.560 -0.001 1.00 79.56 80 ASP A O 1
ATOM 626 N N . ASN A 1 81 ? 12.247 9.605 -0.166 1.00 80.00 81 ASN A N 1
ATOM 627 C CA . ASN A 1 81 ? 12.108 9.617 -1.623 1.00 80.00 81 ASN A CA 1
ATOM 628 C C . ASN A 1 81 ? 11.310 8.428 -2.200 1.00 80.00 81 ASN A C 1
ATOM 630 O O . ASN A 1 81 ? 11.501 8.101 -3.369 1.00 80.00 81 ASN A O 1
ATOM 634 N N . PHE A 1 82 ? 10.408 7.808 -1.423 1.00 79.88 82 PHE A N 1
ATOM 635 C CA . PHE A 1 82 ? 9.557 6.701 -1.885 1.00 79.88 82 PHE A CA 1
ATOM 636 C C . PHE A 1 82 ? 8.865 7.008 -3.221 1.00 79.88 82 PHE A C 1
ATOM 638 O O . PHE A 1 82 ? 8.892 6.186 -4.129 1.00 79.88 82 PHE A O 1
ATOM 645 N N . GLU A 1 83 ? 8.342 8.228 -3.388 1.00 78.56 83 GLU A N 1
ATOM 646 C CA . GLU A 1 83 ? 7.645 8.644 -4.613 1.00 78.56 83 GLU A CA 1
ATOM 647 C C . GLU A 1 83 ? 8.502 8.554 -5.883 1.00 78.56 83 GLU A C 1
ATOM 649 O O . GLU A 1 83 ? 7.977 8.298 -6.963 1.00 78.56 83 GLU A O 1
ATOM 654 N N . LYS A 1 84 ? 9.826 8.722 -5.764 1.00 84.00 84 LYS A N 1
ATOM 655 C CA . LYS A 1 84 ? 10.756 8.641 -6.902 1.00 84.00 84 LYS A CA 1
ATOM 656 C C . LYS A 1 84 ? 11.075 7.204 -7.311 1.00 84.00 84 LYS A C 1
ATOM 658 O O . LYS A 1 84 ? 11.620 7.004 -8.389 1.00 84.00 84 LYS A O 1
ATOM 663 N N . ARG A 1 85 ? 10.768 6.227 -6.454 1.00 85.00 85 ARG A N 1
ATOM 664 C CA . ARG A 1 85 ? 11.002 4.796 -6.700 1.00 85.00 85 ARG A CA 1
ATOM 665 C C . ARG A 1 85 ? 9.738 4.048 -7.108 1.00 85.00 85 ARG A C 1
ATOM 667 O O . ARG A 1 85 ? 9.769 2.829 -7.24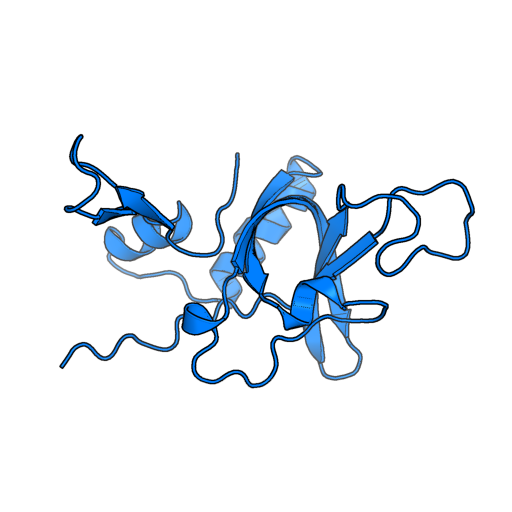3 1.00 85.00 85 ARG A O 1
ATOM 674 N N . ILE A 1 86 ? 8.624 4.757 -7.284 1.00 85.31 86 ILE A N 1
ATOM 675 C CA . ILE A 1 86 ? 7.386 4.173 -7.793 1.00 85.31 86 ILE A CA 1
ATOM 676 C C . ILE A 1 86 ? 7.605 3.807 -9.261 1.00 85.31 86 ILE A C 1
ATOM 678 O O . ILE A 1 86 ? 7.846 4.679 -10.093 1.00 85.31 86 ILE A O 1
ATOM 682 N N . VAL A 1 87 ? 7.485 2.520 -9.573 1.00 87.94 87 VAL A N 1
ATOM 683 C CA . VAL A 1 87 ? 7.619 1.990 -10.933 1.00 87.94 87 VAL A CA 1
ATOM 684 C C . VAL A 1 87 ? 6.283 2.099 -11.666 1.00 87.94 87 VAL A C 1
ATOM 686 O O . VAL A 1 87 ? 6.221 2.588 -12.791 1.00 87.94 87 VAL A O 1
ATOM 689 N N . TYR A 1 88 ? 5.193 1.671 -11.024 1.00 83.12 88 TYR A N 1
ATOM 690 C CA . TYR A 1 88 ? 3.839 1.755 -11.575 1.00 83.12 88 TYR A CA 1
ATOM 691 C C . TYR A 1 88 ? 2.771 1.699 -10.476 1.00 83.12 88 TYR A C 1
ATOM 693 O O . TYR A 1 88 ? 3.066 1.579 -9.289 1.00 83.12 88 TYR A O 1
ATOM 701 N N . TRP A 1 89 ? 1.506 1.813 -10.878 1.00 83.19 89 TRP A N 1
ATOM 702 C CA . TRP A 1 89 ? 0.351 1.673 -9.994 1.00 83.19 89 TRP A CA 1
ATOM 703 C C . TRP A 1 89 ? -0.291 0.316 -10.172 1.00 83.19 89 TRP A C 1
ATOM 705 O O . TRP A 1 89 ? -0.561 -0.089 -11.301 1.00 83.19 89 TRP A O 1
ATOM 715 N N . HIS A 1 90 ? -0.596 -0.339 -9.060 1.00 85.06 90 HIS A N 1
ATOM 716 C CA . HIS A 1 90 ? -1.199 -1.659 -9.070 1.00 85.06 90 HIS A CA 1
ATOM 717 C C . HIS A 1 90 ? -2.507 -1.693 -8.295 1.00 85.06 90 HIS A C 1
ATOM 719 O O . HIS A 1 90 ? -2.714 -0.921 -7.356 1.00 85.06 90 HIS A O 1
ATOM 725 N N . VAL A 1 91 ? -3.401 -2.581 -8.717 1.00 85.38 91 VAL A N 1
ATOM 726 C CA . VAL A 1 91 ? -4.724 -2.766 -8.128 1.00 85.38 91 VAL A CA 1
ATOM 727 C C . VAL A 1 91 ? -4.822 -4.180 -7.583 1.00 85.38 91 VAL A C 1
ATOM 729 O O . VAL A 1 91 ? -4.573 -5.148 -8.292 1.00 85.38 91 VAL A O 1
ATOM 732 N N . VAL A 1 92 ? -5.218 -4.289 -6.321 1.00 84.56 92 VAL A N 1
ATOM 733 C CA . VAL A 1 92 ? -5.371 -5.557 -5.607 1.00 84.56 92 VAL A CA 1
ATOM 734 C C . VAL A 1 92 ? -6.737 -5.651 -4.952 1.00 84.56 92 VAL A C 1
ATOM 736 O O . VAL A 1 92 ? -7.440 -4.652 -4.756 1.00 84.56 92 VAL A O 1
ATOM 739 N N . ARG A 1 93 ? -7.106 -6.876 -4.580 1.00 85.50 93 ARG A N 1
ATOM 740 C CA . ARG A 1 93 ? -8.304 -7.130 -3.787 1.00 85.50 93 ARG A CA 1
ATOM 741 C C . ARG A 1 93 ? -7.943 -7.059 -2.310 1.00 85.50 93 ARG A C 1
ATOM 743 O O . ARG A 1 93 ? -7.298 -7.963 -1.793 1.00 85.50 93 ARG A O 1
ATOM 750 N N . LEU A 1 94 ? -8.361 -5.997 -1.636 1.00 87.31 94 LEU A N 1
ATOM 751 C CA . LEU A 1 94 ? -8.216 -5.850 -0.194 1.00 87.31 94 LEU A CA 1
ATOM 752 C C . LEU A 1 94 ? -9.212 -6.776 0.511 1.00 87.31 94 LEU A C 1
ATOM 754 O O . LEU A 1 94 ? -10.411 -6.705 0.241 1.00 87.31 94 LEU A O 1
ATOM 758 N N . ILE A 1 95 ? -8.716 -7.641 1.394 1.00 88.12 95 ILE A N 1
ATOM 759 C CA . ILE A 1 95 ? -9.520 -8.676 2.062 1.00 88.12 95 ILE A CA 1
ATOM 760 C C . ILE A 1 95 ? -9.522 -8.564 3.584 1.00 88.12 95 ILE A C 1
ATOM 762 O O . ILE A 1 95 ? -10.377 -9.159 4.230 1.00 88.12 95 ILE A O 1
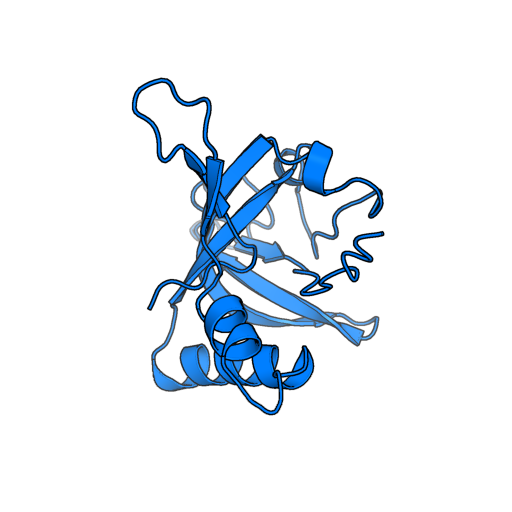ATOM 766 N N . GLY A 1 96 ? -8.591 -7.812 4.171 1.00 87.69 96 GLY A N 1
ATOM 767 C CA . GLY A 1 96 ? -8.495 -7.731 5.620 1.00 87.69 96 GLY A CA 1
ATOM 768 C C . GLY A 1 96 ? -7.441 -6.755 6.106 1.00 87.69 96 GLY A C 1
ATOM 769 O O . GLY A 1 96 ? -6.818 -6.024 5.335 1.00 87.69 96 GLY A O 1
ATOM 770 N N . TRP A 1 97 ? -7.262 -6.746 7.417 1.00 88.81 97 TRP A N 1
ATOM 771 C CA . TRP A 1 97 ? -6.271 -5.951 8.124 1.00 88.81 97 TRP A CA 1
ATOM 772 C C . TRP A 1 97 ? -5.824 -6.693 9.374 1.00 88.81 97 TRP A C 1
ATOM 774 O O . TRP A 1 97 ? -6.532 -7.561 9.881 1.00 88.81 97 TRP A O 1
ATOM 784 N N . GLY A 1 98 ? -4.697 -6.271 9.927 1.00 86.25 98 GLY A N 1
ATOM 785 C CA . GLY A 1 98 ? -4.229 -6.760 11.210 1.00 86.25 98 GLY A CA 1
ATOM 786 C C . GLY A 1 98 ? -3.271 -5.793 11.883 1.00 86.25 98 GLY A C 1
ATOM 787 O O . GLY A 1 98 ? -3.152 -4.615 11.518 1.00 86.25 98 GLY A O 1
ATOM 788 N N . GLN A 1 99 ? -2.629 -6.301 12.921 1.00 84.12 99 GLN A N 1
ATOM 789 C CA . GLN A 1 99 ? -1.588 -5.617 13.662 1.00 84.12 99 GLN A CA 1
ATOM 790 C C . GLN A 1 99 ? -0.439 -6.604 13.843 1.00 84.12 99 GLN A C 1
ATOM 792 O O . GLN A 1 99 ? -0.677 -7.754 14.206 1.00 84.12 99 GLN A O 1
ATOM 797 N N . SER A 1 100 ? 0.779 -6.195 13.502 1.00 78.56 100 SER A N 1
ATOM 798 C CA . SER A 1 100 ? 1.973 -6.997 13.755 1.00 78.56 100 SER A CA 1
ATOM 799 C C . SER A 1 100 ? 2.386 -6.898 15.222 1.00 78.56 100 SER A C 1
ATOM 801 O O . SER A 1 100 ? 1.894 -6.047 15.962 1.00 78.56 100 SER A O 1
ATOM 803 N N . GLU A 1 101 ? 3.290 -7.779 15.645 1.00 79.75 101 GLU A N 1
ATOM 804 C CA . GLU A 1 101 ? 3.754 -7.876 17.037 1.00 79.75 101 GLU A CA 1
ATOM 805 C C . GLU A 1 101 ? 4.388 -6.575 17.555 1.00 79.75 101 GLU A C 1
ATOM 807 O O . GLU A 1 101 ? 4.258 -6.240 18.728 1.00 79.75 101 GLU A O 1
ATOM 812 N N . ASP A 1 102 ? 5.002 -5.793 16.664 1.00 78.88 102 ASP A N 1
ATOM 813 C CA . ASP A 1 102 ? 5.557 -4.460 16.937 1.00 78.88 102 ASP A CA 1
ATOM 814 C C . ASP A 1 102 ? 4.485 -3.352 17.050 1.00 78.88 102 ASP A C 1
ATOM 816 O O . ASP A 1 102 ? 4.813 -2.172 17.159 1.00 78.88 102 ASP A O 1
ATOM 820 N N . GLY A 1 103 ? 3.199 -3.703 16.975 1.00 79.81 103 GLY A N 1
ATOM 821 C CA . GLY A 1 103 ? 2.077 -2.769 17.012 1.00 79.81 103 GLY A CA 1
ATOM 822 C C . GLY A 1 103 ? 1.762 -2.094 15.672 1.00 79.81 103 GLY A C 1
ATOM 823 O O . GLY A 1 103 ? 0.783 -1.343 15.598 1.00 79.81 103 GLY A O 1
ATOM 824 N N . SER A 1 104 ? 2.523 -2.363 14.604 1.00 78.94 104 SER A N 1
ATOM 825 C CA . SER A 1 104 ? 2.289 -1.755 13.288 1.00 78.94 104 SER A CA 1
ATOM 826 C C . SER A 1 104 ? 1.014 -2.301 12.634 1.00 78.94 104 SER A C 1
ATOM 828 O O . SER A 1 104 ? 0.763 -3.502 12.596 1.00 78.94 104 SER A O 1
ATOM 830 N N . HIS A 1 105 ? 0.181 -1.419 12.082 1.00 83.69 105 HIS A N 1
ATOM 831 C CA . HIS A 1 105 ? -1.019 -1.833 11.348 1.00 83.69 105 HIS A CA 1
ATOM 832 C C . HIS A 1 105 ? -0.694 -2.235 9.914 1.00 83.69 105 HIS A C 1
ATOM 834 O O . HIS A 1 105 ? -0.020 -1.486 9.209 1.00 83.69 105 HIS A O 1
ATOM 840 N N . TYR A 1 106 ? -1.275 -3.340 9.451 1.00 82.81 106 TYR A N 1
ATOM 841 C CA . TYR A 1 106 ? -1.125 -3.811 8.077 1.00 82.81 106 TYR A CA 1
ATOM 842 C C . TYR A 1 106 ? -2.466 -4.121 7.418 1.00 82.81 106 TYR A C 1
ATOM 844 O O . TYR A 1 106 ? -3.473 -4.364 8.088 1.00 82.81 106 TYR A O 1
ATOM 852 N N . TRP A 1 107 ? -2.454 -4.128 6.090 1.00 86.38 107 TRP A N 1
ATOM 853 C CA . TRP A 1 107 ? -3.553 -4.565 5.243 1.00 86.38 107 TRP A CA 1
ATOM 854 C C . TRP A 1 107 ? -3.204 -5.898 4.590 1.00 86.38 107 TRP A C 1
ATOM 856 O O . TRP A 1 107 ? -2.070 -6.107 4.162 1.00 86.38 107 TRP A O 1
ATOM 866 N N . THR A 1 108 ? -4.197 -6.772 4.488 1.00 86.62 108 THR A N 1
ATOM 867 C CA . THR A 1 108 ? -4.097 -8.045 3.775 1.00 86.62 108 THR A CA 1
ATOM 868 C C . THR A 1 108 ? -4.832 -7.912 2.455 1.00 86.62 108 THR A C 1
ATOM 870 O O . THR A 1 108 ? -6.022 -7.581 2.424 1.00 86.62 108 THR A O 1
ATOM 873 N N . ALA A 1 109 ? -4.135 -8.180 1.362 1.00 85.81 109 ALA A N 1
ATOM 874 C CA . ALA A 1 109 ? -4.686 -8.145 0.023 1.00 85.81 109 ALA A CA 1
ATOM 875 C C . ALA A 1 109 ? -4.327 -9.416 -0.749 1.00 85.81 109 ALA A C 1
ATOM 877 O O . ALA A 1 109 ? -3.339 -10.081 -0.459 1.00 85.81 109 ALA A O 1
ATOM 878 N N . ILE A 1 110 ? -5.141 -9.742 -1.746 1.00 84.56 110 ILE A N 1
ATOM 879 C CA . ILE A 1 110 ? -4.852 -10.788 -2.723 1.00 84.56 110 ILE A CA 1
ATOM 880 C C . ILE A 1 110 ? -4.288 -10.107 -3.962 1.00 84.56 110 ILE A C 1
ATOM 882 O O . ILE A 1 110 ? -4.923 -9.197 -4.515 1.00 84.56 110 ILE A O 1
ATOM 886 N N . ASN A 1 111 ? -3.097 -10.543 -4.367 1.00 82.25 111 ASN A N 1
ATOM 887 C CA . ASN A 1 111 ? -2.407 -10.027 -5.539 1.00 82.25 111 ASN A CA 1
ATOM 888 C C . ASN A 1 111 ? -2.685 -10.894 -6.787 1.00 82.25 111 ASN A C 1
ATOM 890 O O . ASN A 1 111 ? -3.276 -11.968 -6.708 1.00 82.25 111 ASN A O 1
ATOM 894 N N . SER A 1 112 ? -2.271 -10.404 -7.954 1.00 83.50 112 SER A N 1
ATOM 895 C CA . SER A 1 112 ? -2.431 -11.027 -9.269 1.00 83.50 112 SER A CA 1
ATOM 896 C C . SER A 1 112 ? -1.090 -11.284 -9.974 1.00 83.50 112 SER A C 1
ATOM 898 O O . SER A 1 112 ? -1.052 -11.338 -11.199 1.00 83.50 112 SER A O 1
ATOM 900 N N . PHE A 1 113 ? 0.017 -11.409 -9.229 1.00 82.00 113 PHE A N 1
ATOM 901 C CA . PHE A 1 113 ? 1.358 -11.714 -9.772 1.00 82.00 113 PHE A CA 1
ATOM 902 C C . PHE A 1 113 ? 1.662 -13.219 -9.856 1.00 82.00 113 PHE A C 1
ATOM 904 O O . 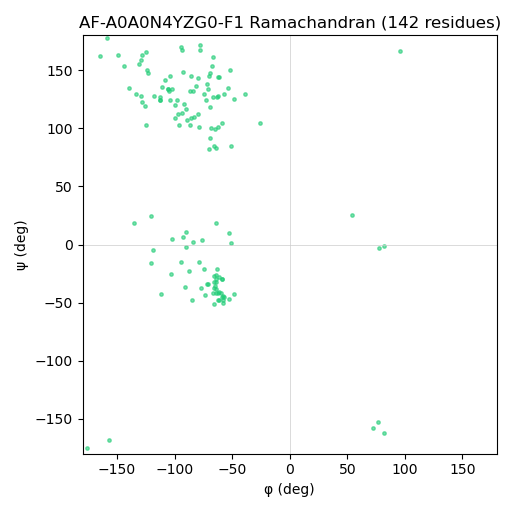PHE A 1 113 ? 2.790 -13.612 -10.136 1.00 82.00 113 PHE A O 1
ATOM 911 N N . GLY A 1 114 ? 0.646 -14.060 -9.654 1.00 74.62 114 GLY A N 1
ATOM 912 C CA . GLY A 1 114 ? 0.773 -15.514 -9.636 1.00 74.62 114 GLY A CA 1
ATOM 913 C C . GLY A 1 114 ? 0.932 -16.078 -8.225 1.00 74.62 114 GLY A C 1
ATOM 914 O O . GLY A 1 114 ? 1.152 -15.352 -7.259 1.00 74.62 114 GLY A O 1
ATOM 915 N N . GLU A 1 115 ? 0.776 -17.392 -8.114 1.00 73.31 115 GLU A N 1
ATOM 916 C CA . GLU A 1 115 ? 0.765 -18.116 -6.834 1.00 73.31 115 GLU A CA 1
ATOM 917 C C . GLU A 1 115 ? 2.159 -18.253 -6.212 1.00 73.31 115 GLU A C 1
ATOM 919 O O . GLU A 1 115 ? 2.277 -18.422 -5.007 1.00 73.31 115 GLU A O 1
ATOM 924 N N . HIS A 1 116 ? 3.221 -18.126 -7.011 1.00 76.56 116 HIS A N 1
ATOM 925 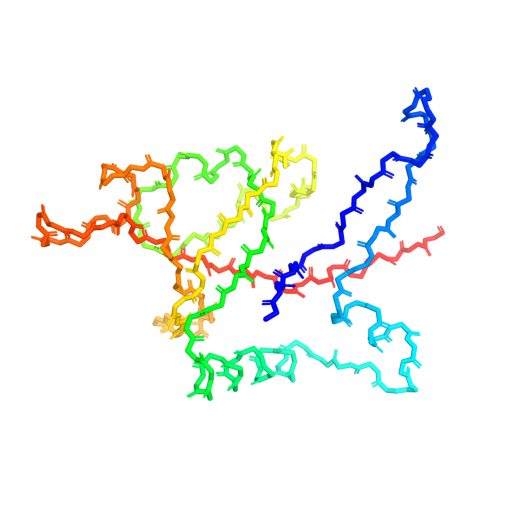C CA . HIS A 1 116 ? 4.610 -18.186 -6.542 1.00 76.56 116 HIS A CA 1
ATOM 926 C C . HIS A 1 116 ? 5.141 -16.849 -6.008 1.00 76.56 116 HIS A C 1
ATOM 928 O O . HIS A 1 116 ? 6.321 -16.746 -5.680 1.00 76.56 116 HIS A O 1
ATOM 934 N N . TRP A 1 117 ? 4.303 -15.811 -5.977 1.00 77.25 117 TRP A N 1
ATOM 935 C CA . TRP A 1 117 ? 4.701 -14.473 -5.564 1.00 77.25 117 TRP A CA 1
ATOM 936 C C . TRP A 1 117 ? 4.170 -14.143 -4.164 1.00 77.25 117 TRP A C 1
ATOM 938 O O . TRP A 1 117 ? 2.979 -14.312 -3.892 1.00 77.25 117 TRP A O 1
ATOM 948 N N . GLY A 1 118 ? 5.042 -13.596 -3.314 1.00 75.06 118 GLY A N 1
ATOM 949 C CA . GLY A 1 118 ? 4.712 -13.184 -1.949 1.00 75.06 118 GLY A CA 1
ATOM 950 C C . GLY A 1 118 ? 4.499 -14.353 -0.983 1.00 75.06 118 GLY A C 1
ATOM 951 O O . GLY A 1 118 ? 4.971 -15.469 -1.220 1.00 75.06 118 GLY A O 1
ATOM 952 N N . ASP A 1 119 ? 3.769 -14.081 0.106 1.00 68.81 119 ASP A N 1
ATOM 953 C CA . ASP A 1 119 ? 3.387 -15.085 1.100 1.00 68.81 119 ASP A CA 1
ATOM 954 C C . ASP A 1 119 ? 2.343 -16.025 0.478 1.00 68.81 119 ASP A C 1
ATOM 956 O O . ASP A 1 119 ? 1.126 -15.890 0.647 1.00 68.81 119 ASP A O 1
ATOM 960 N N . SER A 1 120 ? 2.830 -17.002 -0.281 1.00 59.97 120 SER A N 1
ATOM 961 C CA . SER A 1 120 ? 2.074 -18.215 -0.551 1.00 59.97 120 SER A CA 1
ATOM 962 C C . SER A 1 120 ? 1.980 -18.968 0.772 1.00 59.97 120 SER A C 1
ATOM 964 O O . SER A 1 120 ? 2.939 -19.577 1.240 1.00 59.97 120 SER A O 1
ATOM 966 N N . GLY A 1 121 ? 0.833 -18.856 1.448 1.00 47.22 121 GLY A N 1
ATOM 967 C CA . GLY A 1 121 ? 0.567 -19.699 2.612 1.00 47.22 121 GLY A CA 1
ATOM 968 C C . GLY A 1 121 ? 0.786 -21.165 2.227 1.00 47.22 121 GLY A C 1
ATOM 969 O O . GLY A 1 121 ? 0.545 -21.524 1.078 1.00 47.22 121 GLY A O 1
ATOM 970 N N . GLU A 1 122 ? 1.195 -22.019 3.170 1.00 42.75 122 GLU A N 1
ATOM 971 C CA . GLU A 1 122 ? 1.469 -23.469 2.999 1.00 42.75 122 GLU A CA 1
ATOM 972 C C . GLU A 1 122 ? 0.351 -24.297 2.318 1.00 42.75 122 GLU A C 1
ATOM 974 O O . GLU A 1 122 ? 0.462 -25.507 2.143 1.00 42.75 122 GLU A O 1
ATOM 979 N N . HIS A 1 123 ? -0.747 -23.669 1.918 1.00 37.94 123 HIS A N 1
ATOM 980 C CA . HIS A 1 123 ? -1.860 -24.271 1.219 1.00 37.94 123 HIS A CA 1
ATOM 981 C C . HIS A 1 123 ? -1.688 -24.040 -0.286 1.00 37.94 123 HIS A C 1
ATOM 983 O O . HIS A 1 123 ? -1.994 -22.964 -0.799 1.00 37.94 123 HIS A O 1
ATOM 989 N N . GLN A 1 124 ? -1.244 -25.095 -0.976 1.00 37.97 124 GLN A N 1
ATOM 990 C CA . GLN A 1 124 ? -0.941 -25.223 -2.414 1.00 37.97 124 GLN A CA 1
ATOM 991 C C . GLN A 1 124 ? -2.047 -24.796 -3.414 1.00 37.97 124 GLN A C 1
ATOM 993 O O . GLN A 1 124 ? -1.906 -25.062 -4.598 1.00 37.97 124 GLN A O 1
ATOM 998 N N . ASN A 1 125 ? -3.134 -24.147 -2.981 1.00 35.91 125 ASN A N 1
ATOM 999 C CA . ASN A 1 125 ? -4.283 -23.769 -3.818 1.00 35.91 125 ASN A CA 1
ATOM 1000 C C . ASN A 1 125 ? -4.788 -22.327 -3.578 1.00 35.91 125 ASN A C 1
ATOM 1002 O O . ASN A 1 125 ? -5.938 -22.019 -3.894 1.00 35.91 125 ASN A O 1
ATOM 1006 N N . CYS A 1 126 ? -3.985 -21.440 -2.980 1.00 37.03 126 CYS A N 1
ATOM 1007 C CA . CYS A 1 126 ? -4.402 -20.060 -2.716 1.00 37.03 126 CYS A CA 1
ATOM 1008 C C . CYS A 1 126 ? -3.603 -19.046 -3.546 1.00 37.03 126 CYS A C 1
ATOM 1010 O O . CYS A 1 126 ? -2.383 -18.971 -3.439 1.00 37.03 126 CYS A O 1
ATOM 1012 N N . LEU A 1 127 ? -4.328 -18.215 -4.305 1.00 44.19 127 LEU A N 1
ATOM 1013 C CA . LEU A 1 127 ? -3.856 -16.959 -4.902 1.00 44.19 127 LEU A CA 1
ATOM 1014 C C . LEU A 1 127 ? -2.922 -16.213 -3.930 1.00 44.19 127 LEU A C 1
ATOM 1016 O O . LEU A 1 127 ? -3.300 -16.012 -2.776 1.00 44.19 127 LEU A O 1
ATOM 1020 N N . GLY A 1 128 ? -1.740 -15.794 -4.400 1.00 48.94 128 GLY A N 1
ATOM 1021 C CA . GLY A 1 128 ? -0.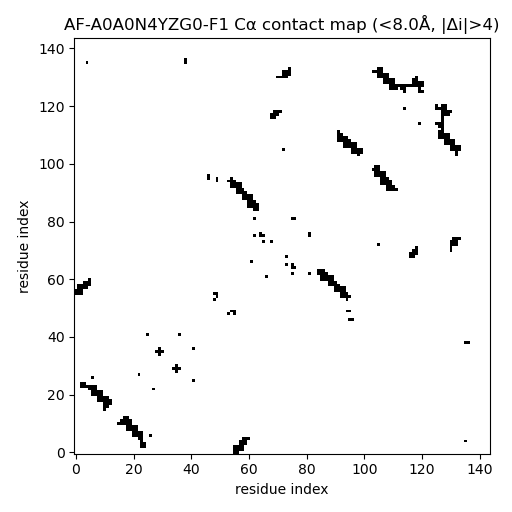692 -15.189 -3.570 1.00 48.94 128 GLY A CA 1
ATOM 1022 C C . GLY A 1 128 ? -1.216 -14.078 -2.654 1.00 48.94 128 GLY A C 1
ATOM 1023 O O . GLY A 1 128 ? -1.861 -13.119 -3.110 1.00 48.94 128 GLY A O 1
ATOM 1024 N N . TYR A 1 129 ? -0.955 -14.218 -1.353 1.00 54.69 129 TYR A N 1
ATOM 1025 C CA . TYR A 1 129 ? -1.313 -13.208 -0.371 1.00 54.69 129 TYR A CA 1
ATOM 1026 C C . TYR A 1 129 ? -0.224 -12.151 -0.287 1.00 54.69 129 TYR A C 1
ATOM 1028 O O . TYR A 1 129 ? 0.974 -12.399 -0.415 1.00 54.69 129 TYR A O 1
ATOM 1036 N N . LEU A 1 130 ? -0.680 -10.933 -0.056 1.00 59.59 130 LEU A N 1
ATOM 1037 C CA . LEU A 1 130 ? 0.157 -9.777 0.121 1.00 59.59 130 LEU A CA 1
ATOM 1038 C C . LEU A 1 130 ? -0.202 -9.110 1.443 1.00 59.59 130 LEU A C 1
ATOM 1040 O O . LEU A 1 130 ? -1.323 -8.618 1.614 1.00 59.59 130 LEU A O 1
ATOM 1044 N N . LEU A 1 131 ? 0.770 -9.034 2.348 1.00 57.38 131 LEU A N 1
ATOM 1045 C CA . LEU A 1 131 ? 0.682 -8.184 3.526 1.00 57.38 131 LEU A CA 1
ATOM 1046 C C . LEU A 1 131 ? 1.416 -6.867 3.261 1.00 57.38 131 LEU A C 1
ATOM 1048 O O . LEU A 1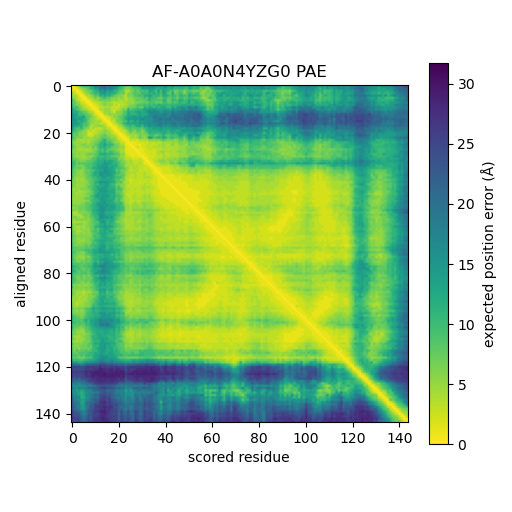 131 ? 2.642 -6.832 3.157 1.00 57.38 131 LEU A O 1
ATOM 1052 N N . VAL A 1 132 ? 0.672 -5.763 3.175 1.00 59.84 132 VAL A N 1
ATOM 1053 C CA . VAL A 1 132 ? 1.255 -4.427 2.979 1.00 59.84 132 VAL A CA 1
ATOM 1054 C C . VAL A 1 132 ? 1.039 -3.575 4.220 1.00 59.84 132 VAL A C 1
ATOM 1056 O O . VAL A 1 132 ? -0.102 -3.325 4.620 1.00 59.84 132 VAL A O 1
ATOM 1059 N N . ILE A 1 133 ? 2.119 -3.036 4.791 1.00 55.22 133 ILE A N 1
ATOM 1060 C CA . ILE A 1 133 ? 2.014 -1.819 5.600 1.00 55.22 133 ILE A CA 1
ATOM 1061 C C . ILE A 1 133 ? 1.930 -0.652 4.636 1.00 55.22 133 ILE A C 1
ATOM 1063 O O . ILE A 1 133 ? 2.917 -0.186 4.067 1.00 55.22 133 ILE A O 1
ATOM 1067 N N . LEU A 1 134 ? 0.708 -0.169 4.455 1.00 54.09 134 LEU A N 1
ATOM 1068 C CA . LEU A 1 134 ? 0.486 1.104 3.798 1.00 54.09 134 LEU A CA 1
ATOM 1069 C C . LEU A 1 134 ? 0.582 2.188 4.850 1.00 54.09 134 LEU A C 1
ATOM 1071 O O . LEU A 1 134 ? -0.333 2.407 5.648 1.00 54.09 134 LEU A O 1
ATOM 1075 N N . PHE A 1 135 ? 1.719 2.874 4.841 1.00 46.56 135 PHE A N 1
ATOM 1076 C CA . PHE A 1 135 ? 1.838 4.143 5.520 1.00 46.56 135 PHE A CA 1
ATOM 1077 C C . PHE A 1 135 ? 0.896 5.128 4.825 1.00 46.56 135 PHE A C 1
ATOM 1079 O O . PHE A 1 135 ? 1.256 5.752 3.832 1.00 46.56 135 PHE A O 1
ATOM 1086 N N . LEU A 1 136 ? -0.287 5.353 5.402 1.00 38.91 136 LEU A N 1
ATOM 1087 C CA . LEU A 1 136 ? -1.106 6.532 5.096 1.00 38.91 136 LEU A CA 1
ATOM 1088 C C . LEU A 1 136 ? -0.407 7.839 5.523 1.00 38.91 136 LEU A C 1
ATOM 1090 O O . LEU A 1 136 ? -1.062 8.862 5.692 1.00 38.91 136 LEU A O 1
ATOM 1094 N N . THR A 1 137 ? 0.911 7.844 5.737 1.00 31.80 137 THR A N 1
ATOM 1095 C CA . THR A 1 137 ? 1.651 9.065 5.997 1.00 31.80 137 THR A CA 1
ATOM 1096 C C . THR A 1 137 ? 1.669 9.865 4.707 1.00 31.80 137 THR A C 1
ATOM 1098 O O . THR A 1 137 ? 2.570 9.750 3.878 1.00 31.80 137 THR A O 1
ATOM 1101 N N . GLN A 1 138 ? 0.669 10.726 4.577 1.00 31.23 138 GLN A N 1
ATOM 1102 C CA . GLN A 1 138 ? 0.858 12.056 4.047 1.00 31.23 138 GLN A CA 1
ATOM 1103 C C . GLN A 1 138 ? 2.025 12.651 4.855 1.00 31.23 138 GLN A C 1
ATOM 1105 O O . GLN A 1 138 ? 1.823 13.274 5.897 1.00 31.23 138 GLN A O 1
ATOM 1110 N N . LYS A 1 139 ? 3.277 12.379 4.443 1.00 32.44 139 LYS A N 1
ATOM 1111 C CA . LYS A 1 139 ? 4.394 13.240 4.823 1.00 32.44 139 LYS A CA 1
ATOM 1112 C C . LYS A 1 139 ? 3.955 14.571 4.245 1.00 32.44 139 LYS A C 1
ATOM 1114 O O . LYS A 1 139 ? 3.843 14.713 3.031 1.00 32.44 139 LYS A O 1
ATOM 1119 N N . ARG A 1 140 ? 3.518 15.439 5.152 1.00 32.06 140 ARG A N 1
ATOM 1120 C CA . ARG A 1 140 ? 3.208 16.845 4.960 1.00 32.06 140 ARG A CA 1
ATOM 1121 C C . ARG A 1 140 ? 4.035 17.335 3.776 1.00 32.06 140 ARG A C 1
ATOM 1123 O O . ARG A 1 140 ? 5.252 17.459 3.886 1.00 32.06 140 ARG A O 1
ATOM 1130 N N . ALA A 1 141 ? 3.387 17.521 2.629 1.00 30.08 141 ALA A N 1
ATOM 1131 C CA . ALA A 1 141 ? 3.946 18.364 1.597 1.00 30.08 141 ALA A CA 1
ATOM 1132 C C . ALA A 1 141 ? 3.930 19.760 2.219 1.00 30.08 141 ALA A C 1
ATOM 1134 O O . ALA A 1 141 ? 2.953 20.496 2.112 1.00 30.08 141 ALA A O 1
ATOM 1135 N N . GLU A 1 142 ? 4.973 20.065 2.987 1.00 27.44 142 GLU A N 1
ATOM 1136 C CA . GLU A 1 142 ? 5.384 21.430 3.243 1.00 27.44 142 GLU A CA 1
ATOM 1137 C C . GLU A 1 142 ? 5.811 21.975 1.881 1.00 27.44 142 GLU A C 1
ATOM 1139 O O . GLU A 1 142 ? 6.972 21.912 1.484 1.00 27.44 142 GLU A O 1
ATOM 1144 N N . LEU A 1 143 ? 4.810 22.417 1.117 1.00 24.91 143 LEU A N 1
ATOM 1145 C CA . LEU A 1 143 ? 4.992 23.382 0.053 1.00 24.91 143 LEU A CA 1
ATOM 1146 C C . LEU A 1 143 ? 5.491 24.656 0.739 1.00 24.91 143 LEU A C 1
ATOM 1148 O O . LEU A 1 143 ? 4.724 25.353 1.406 1.00 24.91 143 LEU A O 1
ATOM 1152 N N . LYS A 1 144 ? 6.802 24.874 0.646 1.00 28.17 144 LYS A N 1
ATOM 1153 C CA . LYS A 1 144 ? 7.342 26.228 0.549 1.00 28.17 144 LYS A CA 1
ATOM 1154 C C . LYS A 1 144 ? 6.899 26.845 -0.771 1.00 28.17 144 LYS A C 1
ATOM 1156 O O . LYS A 1 144 ? 6.787 26.077 -1.754 1.00 28.17 144 LYS A O 1
#